Protein AF-I5BSZ4-F1 (afdb_monomer_lite)

Sequence (73 aa):
MTRLDETAARASGSSAQRQDVAILGETSRRYERCHPDDTFADLARRSSFSKEDRRLLEDWLAATALDIGATDG

pLDDT: mean 80.47, std 13.32, range [44.09, 93.19]

Organism: NCBI:txid1189611

Secondary structure (DSSP, 8-state):
--SSHHHHHHHHHHHHHHHHHHHHHHHHHHHHHH-TTS-HHHHHHHTTT-HHHHHHHHHHHHHHHHHHHHHT-

Foldseek 3Di:
DPDVVVVVVVVVVVVVVVLQVVLVVVLQVVVCVVPVPDGLVNLVVVLVVDVVSVVVNVVSSVVSSVVVVVVVD

Radius of gyration: 15.98 Å; chains: 1; bounding box: 40×33×40 Å

Structure (mmCIF, N/CA/C/O backbone):
data_AF-I5BSZ4-F1
#
_entry.id   AF-I5BSZ4-F1
#
loop_
_atom_site.group_PDB
_atom_site.id
_atom_site.type_symbol
_atom_site.label_atom_id
_atom_site.label_alt_id
_atom_site.label_comp_id
_atom_site.label_asym_id
_atom_site.label_entity_id
_atom_site.label_seq_id
_atom_site.pdbx_PDB_ins_code
_atom_site.Cartn_x
_atom_site.Cartn_y
_atom_site.Cartn_z
_atom_site.occupancy
_atom_site.B_iso_or_equiv
_atom_site.auth_seq_id
_atom_site.auth_comp_id
_atom_site.auth_asym_id
_atom_site.auth_atom_id
_atom_site.pdbx_PDB_model_num
ATOM 1 N N . MET A 1 1 ? 26.780 22.281 -24.611 1.00 49.97 1 MET A N 1
ATOM 2 C CA . MET A 1 1 ? 26.386 20.876 -24.856 1.00 49.97 1 MET A CA 1
ATOM 3 C C . MET A 1 1 ? 25.861 20.287 -23.549 1.00 49.97 1 MET A C 1
ATOM 5 O O . MET A 1 1 ? 26.593 19.585 -22.875 1.00 49.97 1 MET A O 1
ATOM 9 N N . THR A 1 2 ? 24.622 20.602 -23.156 1.00 57.81 2 THR A N 1
ATOM 10 C CA . THR A 1 2 ? 24.032 20.081 -21.903 1.00 57.81 2 THR A CA 1
ATOM 11 C C . THR A 1 2 ? 22.510 20.128 -22.012 1.00 57.81 2 THR A C 1
ATOM 13 O O . THR A 1 2 ? 21.856 21.007 -21.475 1.00 57.81 2 THR A O 1
ATOM 16 N N . ARG A 1 3 ? 21.937 19.244 -22.834 1.00 59.66 3 ARG A N 1
ATOM 17 C CA . ARG A 1 3 ? 20.471 19.091 -22.949 1.00 59.66 3 ARG A CA 1
ATOM 18 C C . ARG A 1 3 ? 20.004 17.632 -22.851 1.00 59.66 3 ARG A C 1
ATOM 20 O O . ARG A 1 3 ? 18.808 17.379 -22.799 1.00 59.66 3 ARG A O 1
ATOM 27 N N . LEU A 1 4 ? 20.946 16.686 -22.807 1.00 58.00 4 LEU A N 1
ATOM 28 C CA . LEU A 1 4 ? 20.668 15.247 -22.731 1.00 58.00 4 LEU A CA 1
ATOM 29 C C . LEU A 1 4 ? 20.609 14.720 -21.285 1.00 58.00 4 LEU A C 1
ATOM 31 O O . LEU A 1 4 ? 19.990 13.692 -21.048 1.00 58.00 4 LEU A O 1
ATOM 35 N N . ASP A 1 5 ? 21.182 15.440 -20.316 1.00 58.50 5 ASP A N 1
ATOM 36 C CA . ASP A 1 5 ? 21.205 15.004 -18.910 1.00 58.50 5 ASP A CA 1
ATOM 37 C C . ASP A 1 5 ? 19.863 15.267 -18.191 1.00 58.50 5 ASP A C 1
ATOM 39 O O . ASP A 1 5 ? 19.318 14.401 -17.508 1.00 58.50 5 ASP A O 1
ATOM 43 N N . GLU A 1 6 ? 19.229 16.418 -18.456 1.00 56.69 6 GLU A N 1
ATOM 44 C CA . GLU A 1 6 ? 17.936 16.780 -17.850 1.00 56.69 6 GLU A CA 1
ATOM 45 C C . GLU A 1 6 ? 16.778 15.857 -18.268 1.00 56.69 6 GLU A C 1
ATOM 47 O O . GLU A 1 6 ? 15.804 15.695 -17.529 1.00 56.69 6 GLU A O 1
ATOM 52 N N . THR A 1 7 ? 16.861 15.238 -19.448 1.00 59.31 7 THR A N 1
ATOM 53 C CA . THR A 1 7 ? 15.820 14.329 -19.950 1.00 59.31 7 THR A CA 1
ATOM 54 C C . THR A 1 7 ? 15.912 12.944 -19.316 1.00 59.31 7 THR A C 1
ATOM 56 O O . THR A 1 7 ? 14.871 12.361 -19.009 1.00 59.31 7 THR A O 1
ATOM 59 N N . ALA A 1 8 ? 17.121 12.450 -19.036 1.00 56.91 8 ALA A N 1
ATOM 60 C CA . ALA A 1 8 ? 17.321 11.182 -18.337 1.00 56.91 8 ALA A CA 1
ATOM 61 C C . ALA A 1 8 ? 16.794 11.245 -16.893 1.00 56.91 8 ALA A C 1
ATOM 63 O O . ALA A 1 8 ? 16.047 10.363 -16.473 1.00 56.91 8 ALA A O 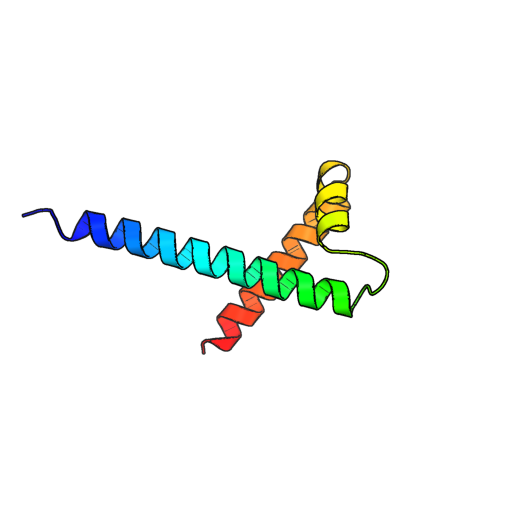1
ATOM 64 N N . ALA A 1 9 ? 17.068 12.332 -16.163 1.00 57.56 9 ALA A N 1
ATOM 65 C CA . ALA A 1 9 ? 16.555 12.516 -14.802 1.00 57.56 9 ALA A CA 1
ATOM 66 C C . ALA A 1 9 ? 15.011 12.590 -14.746 1.00 57.56 9 ALA A C 1
ATOM 68 O O . ALA A 1 9 ? 14.383 12.013 -13.856 1.00 57.56 9 ALA A O 1
ATOM 69 N N . ARG A 1 10 ? 14.374 13.251 -15.727 1.00 57.25 10 ARG A N 1
ATOM 70 C CA . ARG A 1 10 ? 12.902 13.336 -15.843 1.00 57.25 10 ARG A CA 1
ATOM 71 C C . ARG A 1 10 ? 12.260 11.995 -16.229 1.00 57.25 10 ARG A C 1
ATOM 73 O O . ARG A 1 10 ? 11.181 11.669 -15.727 1.00 57.25 10 ARG A O 1
ATOM 80 N N . ALA A 1 11 ? 12.905 11.224 -17.107 1.00 60.03 11 ALA A N 1
ATOM 81 C CA . ALA A 1 11 ? 12.432 9.906 -17.526 1.00 60.03 11 ALA A CA 1
ATOM 82 C C . ALA A 1 11 ? 12.498 8.895 -16.371 1.00 60.03 11 ALA A C 1
ATOM 84 O O . ALA A 1 11 ? 11.514 8.202 -16.119 1.00 60.03 11 ALA A O 1
ATOM 85 N N . SER A 1 12 ? 13.593 8.893 -15.604 1.00 61.19 12 SER A N 1
ATOM 86 C CA . SER A 1 12 ? 13.749 8.039 -14.420 1.00 61.19 12 SER A CA 1
ATOM 87 C C . SER A 1 12 ? 12.694 8.323 -13.349 1.00 61.19 12 SER A C 1
ATOM 89 O O . SER A 1 12 ? 12.118 7.389 -12.796 1.00 61.19 12 SER A O 1
ATOM 91 N N . GLY A 1 13 ? 12.360 9.598 -13.107 1.00 66.88 13 GLY A N 1
ATOM 92 C CA . GLY A 1 13 ? 11.289 9.965 -12.173 1.00 66.88 13 GLY A CA 1
ATOM 93 C C . GLY A 1 13 ? 9.902 9.480 -12.615 1.00 66.88 13 GLY A C 1
ATOM 94 O O . GLY A 1 13 ? 9.120 9.012 -11.792 1.00 66.88 13 GLY A O 1
ATOM 95 N N . SER A 1 14 ? 9.614 9.528 -13.919 1.00 70.75 14 SER A N 1
ATOM 96 C CA . SER A 1 14 ? 8.326 9.080 -14.475 1.00 70.75 14 SER A CA 1
ATOM 97 C C . SER A 1 14 ? 8.190 7.554 -14.482 1.00 70.75 14 SER A C 1
ATOM 99 O O . SER A 1 14 ? 7.092 7.031 -14.296 1.00 70.75 14 SER A O 1
ATOM 101 N N . SER A 1 15 ? 9.294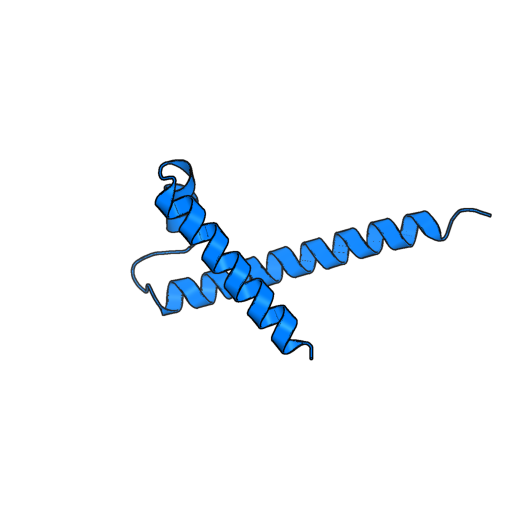 6.831 -14.680 1.00 67.56 15 SER A N 1
ATOM 102 C CA . SER A 1 15 ? 9.326 5.368 -14.589 1.00 67.56 15 SER A CA 1
ATOM 103 C C . SER A 1 15 ? 9.156 4.889 -13.148 1.00 67.56 15 SER A C 1
ATOM 105 O O . SER A 1 15 ? 8.332 4.011 -12.907 1.00 67.56 15 SER A O 1
ATOM 107 N N . ALA A 1 16 ? 9.841 5.518 -12.187 1.00 72.81 16 ALA A N 1
ATOM 108 C CA . ALA A 1 16 ? 9.674 5.215 -10.766 1.00 72.81 16 ALA A CA 1
ATOM 109 C C . ALA A 1 16 ? 8.244 5.514 -10.280 1.00 72.81 16 ALA A C 1
ATOM 111 O O . ALA A 1 16 ? 7.640 4.688 -9.610 1.00 72.81 16 ALA A O 1
ATOM 112 N N . GLN A 1 17 ? 7.651 6.642 -10.694 1.00 74.88 17 GLN A N 1
ATOM 113 C CA . GLN A 1 17 ? 6.253 6.968 -10.368 1.00 74.88 17 GLN A CA 1
ATOM 114 C C . GLN A 1 17 ? 5.256 5.959 -10.949 1.00 74.88 17 GLN A C 1
ATOM 116 O O . GLN A 1 17 ? 4.269 5.626 -10.299 1.00 74.88 17 GLN A O 1
ATOM 121 N N . ARG A 1 18 ? 5.501 5.438 -12.157 1.00 78.56 18 ARG A N 1
ATOM 122 C CA . ARG A 1 18 ? 4.664 4.374 -12.737 1.00 78.56 18 ARG A CA 1
ATOM 123 C C . ARG A 1 18 ? 4.801 3.056 -11.986 1.00 78.56 18 ARG A C 1
ATOM 125 O O . ARG A 1 18 ? 3.797 2.373 -11.808 1.00 78.56 18 ARG A O 1
ATOM 132 N N . GLN A 1 19 ? 6.014 2.715 -11.556 1.00 80.38 19 GLN A N 1
ATOM 133 C CA . GLN A 1 19 ? 6.253 1.531 -10.736 1.00 80.38 19 GLN A CA 1
ATOM 134 C C . GLN A 1 19 ? 5.557 1.652 -9.381 1.00 80.38 19 GLN A C 1
ATOM 136 O O . GLN A 1 19 ? 4.898 0.706 -8.979 1.00 80.38 19 GLN A O 1
ATOM 141 N N . ASP A 1 20 ? 5.602 2.816 -8.732 1.00 85.25 20 ASP A N 1
ATOM 142 C CA . ASP A 1 20 ? 4.926 3.055 -7.451 1.00 85.25 20 ASP A CA 1
ATOM 143 C C . ASP A 1 20 ? 3.406 2.835 -7.563 1.00 85.25 20 ASP A C 1
ATOM 145 O O . ASP A 1 20 ? 2.812 2.092 -6.784 1.00 85.25 20 ASP A O 1
ATOM 149 N N . VAL A 1 21 ? 2.782 3.374 -8.621 1.00 87.25 21 VAL A N 1
ATOM 150 C CA . VAL A 1 21 ? 1.351 3.162 -8.909 1.00 87.25 21 VAL A CA 1
ATOM 151 C C . VAL A 1 21 ? 1.040 1.691 -9.214 1.00 87.25 21 VAL A C 1
ATOM 153 O O . VAL A 1 21 ? 0.006 1.185 -8.777 1.00 87.25 21 VAL A O 1
ATOM 156 N N . ALA A 1 22 ? 1.916 0.991 -9.941 1.00 87.94 22 ALA A N 1
ATOM 157 C CA . ALA A 1 22 ? 1.749 -0.434 -10.223 1.00 87.94 22 ALA A CA 1
ATOM 158 C C . ALA A 1 22 ? 1.875 -1.288 -8.949 1.00 87.94 22 ALA A C 1
ATOM 160 O O . ALA A 1 22 ? 1.035 -2.155 -8.712 1.00 87.94 22 ALA A O 1
ATOM 161 N N . ILE A 1 23 ? 2.866 -0.992 -8.103 1.00 89.38 23 ILE A N 1
ATOM 162 C CA . ILE A 1 23 ? 3.080 -1.646 -6.810 1.00 89.38 23 ILE A CA 1
ATOM 163 C C . ILE A 1 23 ? 1.865 -1.420 -5.912 1.00 89.38 23 ILE A C 1
ATOM 165 O O . ILE A 1 23 ? 1.314 -2.389 -5.401 1.00 89.38 23 ILE A O 1
ATOM 169 N N . LEU A 1 24 ? 1.383 -0.183 -5.765 1.00 89.56 24 LEU A N 1
ATOM 170 C CA . LEU A 1 24 ? 0.183 0.136 -4.979 1.00 89.56 24 LEU A CA 1
ATOM 171 C C . LEU A 1 24 ? -1.066 -0.600 -5.487 1.00 89.56 24 LEU A C 1
ATOM 173 O O . LEU A 1 24 ? -1.839 -1.133 -4.686 1.00 89.56 24 LEU A O 1
ATOM 177 N N . GLY A 1 25 ? -1.262 -0.649 -6.807 1.00 90.25 25 GLY A N 1
ATOM 178 C CA . GLY A 1 25 ? -2.402 -1.323 -7.427 1.00 90.25 25 GLY A CA 1
ATOM 179 C C . GLY A 1 25 ? -2.398 -2.837 -7.204 1.00 90.25 25 GLY A C 1
ATOM 180 O O . GLY A 1 25 ? -3.420 -3.405 -6.815 1.00 90.25 25 GLY A O 1
ATOM 181 N N . GLU A 1 26 ? -1.251 -3.489 -7.403 1.00 90.25 26 GLU A N 1
ATOM 182 C CA . GLU A 1 26 ? -1.107 -4.932 -7.172 1.00 90.25 26 GLU A CA 1
ATOM 183 C C . GLU A 1 26 ? -1.164 -5.268 -5.677 1.00 90.25 26 GLU A C 1
ATOM 185 O O . GLU A 1 26 ? -1.853 -6.205 -5.276 1.00 90.25 26 GLU A O 1
ATOM 190 N N . THR A 1 27 ? -0.535 -4.449 -4.828 1.00 91.88 27 THR A N 1
ATOM 191 C CA . THR A 1 27 ? -0.578 -4.626 -3.370 1.00 91.88 27 THR A CA 1
ATOM 192 C C . THR A 1 27 ? -2.018 -4.576 -2.867 1.00 91.88 27 THR A C 1
ATOM 194 O O . THR A 1 27 ? -2.430 -5.455 -2.112 1.00 91.88 27 THR A O 1
ATOM 197 N N . SER A 1 28 ? -2.810 -3.603 -3.336 1.00 89.62 28 SER A N 1
ATOM 198 C CA . SER A 1 28 ? -4.229 -3.488 -2.974 1.00 89.62 28 SER A CA 1
ATOM 199 C C . SER A 1 28 ? -5.002 -4.741 -3.383 1.00 89.62 28 SER A C 1
ATOM 201 O O . SER A 1 28 ? -5.634 -5.377 -2.544 1.00 89.62 28 SER A O 1
ATOM 203 N N . ARG A 1 29 ? -4.846 -5.180 -4.638 1.00 89.31 29 ARG A N 1
ATOM 204 C CA . ARG A 1 29 ? -5.523 -6.372 -5.168 1.00 89.31 29 ARG A CA 1
ATOM 205 C C . ARG A 1 29 ? -5.136 -7.652 -4.412 1.00 89.31 29 ARG A C 1
ATOM 207 O O . ARG A 1 29 ? -5.976 -8.537 -4.228 1.00 89.31 29 ARG A O 1
ATOM 214 N N . ARG A 1 30 ? -3.875 -7.778 -3.990 1.00 89.81 30 ARG A N 1
ATOM 215 C CA . ARG A 1 30 ? -3.365 -8.929 -3.228 1.00 89.81 30 ARG A CA 1
ATOM 216 C C . ARG A 1 30 ? -3.866 -8.915 -1.785 1.00 89.81 30 ARG A C 1
ATOM 218 O O . ARG A 1 30 ? -4.286 -9.958 -1.290 1.00 89.81 30 ARG A O 1
ATOM 225 N N . TYR A 1 31 ? -3.877 -7.743 -1.154 1.00 89.44 31 TYR A N 1
ATOM 226 C CA . TYR A 1 31 ? -4.407 -7.552 0.192 1.00 89.44 31 TYR A CA 1
ATOM 227 C C . TYR A 1 31 ? -5.909 -7.850 0.246 1.00 89.44 31 TYR A C 1
ATOM 229 O O . TYR A 1 31 ? -6.325 -8.691 1.035 1.00 89.44 31 TYR A O 1
ATOM 237 N N . GLU A 1 32 ? -6.703 -7.269 -0.658 1.00 89.94 32 GLU A N 1
ATOM 238 C CA . GLU A 1 32 ? -8.157 -7.489 -0.751 1.00 89.94 32 GLU A CA 1
ATOM 239 C C . GLU A 1 32 ? -8.515 -8.959 -1.043 1.00 89.94 32 GLU A C 1
ATOM 241 O O . GLU A 1 32 ? -9.554 -9.455 -0.612 1.00 89.94 32 GLU A O 1
ATOM 246 N N . ARG A 1 33 ? -7.648 -9.705 -1.745 1.00 88.00 33 ARG A N 1
ATOM 247 C CA . ARG A 1 33 ? -7.833 -11.154 -1.944 1.00 88.00 33 ARG A CA 1
ATOM 248 C C . ARG A 1 33 ? -7.670 -11.937 -0.638 1.00 88.00 33 ARG A C 1
ATOM 250 O O . ARG A 1 33 ? -8.396 -12.904 -0.418 1.00 88.00 33 ARG A O 1
ATOM 257 N N . CYS A 1 34 ? -6.696 -11.563 0.188 1.00 87.38 34 CYS A N 1
ATOM 258 C CA . CYS A 1 34 ? -6.456 -12.198 1.486 1.00 87.38 34 CYS A CA 1
ATOM 259 C C . CYS A 1 34 ? -7.455 -11.727 2.552 1.00 87.38 34 CYS A C 1
ATOM 261 O O . CYS A 1 34 ? -7.786 -12.487 3.460 1.00 87.38 34 CYS A O 1
ATOM 263 N N . HIS A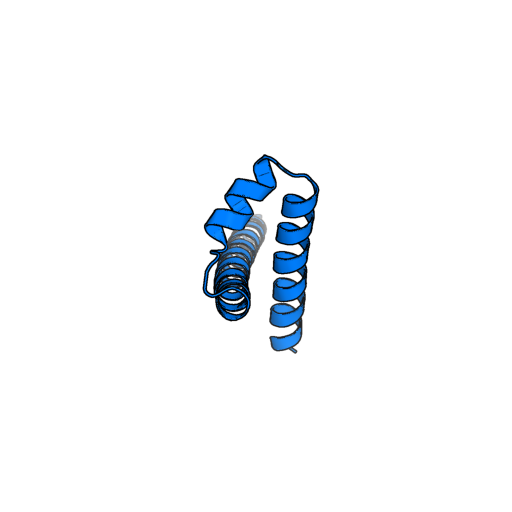 1 35 ? -7.953 -10.499 2.416 1.00 83.69 35 HIS A N 1
ATOM 264 C CA . HIS A 1 35 ? -8.858 -9.850 3.347 1.00 83.69 35 HIS A CA 1
ATOM 265 C C . HIS A 1 35 ? -10.101 -9.337 2.609 1.00 83.69 35 HIS A C 1
ATOM 267 O O . HIS A 1 35 ? -10.163 -8.171 2.247 1.00 83.69 35 HIS A O 1
ATOM 273 N N . PRO A 1 36 ? -11.126 -10.178 2.399 1.00 81.56 36 PRO A N 1
ATOM 274 C CA . PRO A 1 36 ? -12.348 -9.746 1.717 1.00 81.56 36 PRO A CA 1
ATOM 275 C C . PRO A 1 36 ? -13.194 -8.747 2.530 1.00 81.56 36 PRO A C 1
ATOM 277 O O . PRO A 1 36 ? -14.089 -8.122 1.968 1.00 81.56 36 PRO A O 1
ATOM 280 N N . ASP A 1 37 ? -12.936 -8.615 3.835 1.00 86.38 37 ASP A N 1
ATOM 281 C CA . ASP A 1 37 ? -13.643 -7.704 4.751 1.00 86.38 37 ASP A CA 1
ATOM 282 C C . ASP A 1 37 ? -12.858 -6.406 5.029 1.00 86.38 37 ASP A C 1
ATOM 284 O O . ASP A 1 37 ? -13.417 -5.431 5.522 1.00 86.38 37 ASP A O 1
ATOM 288 N N . ASP A 1 38 ? -11.564 -6.372 4.689 1.00 87.00 38 ASP A N 1
ATOM 289 C CA . ASP A 1 38 ? -10.660 -5.261 4.999 1.00 87.00 38 ASP A CA 1
ATOM 290 C C . ASP A 1 38 ? -10.036 -4.727 3.706 1.00 87.00 38 ASP A C 1
ATOM 292 O O . ASP A 1 38 ? -9.686 -5.478 2.799 1.00 87.00 38 ASP A O 1
ATOM 296 N N . THR A 1 39 ? -9.895 -3.409 3.597 1.00 87.69 39 THR A N 1
ATOM 297 C CA . THR A 1 39 ? -9.361 -2.789 2.378 1.00 87.69 39 THR A CA 1
ATOM 298 C C . THR A 1 39 ? -7.981 -2.224 2.637 1.00 87.69 39 THR A C 1
ATOM 300 O O . THR A 1 39 ? -7.692 -1.709 3.715 1.00 87.69 39 THR A O 1
ATOM 303 N N . PHE A 1 40 ? -7.137 -2.222 1.608 1.00 88.50 40 PHE A N 1
ATOM 304 C CA . PHE A 1 40 ? -5.802 -1.635 1.711 1.00 88.50 40 PHE A CA 1
ATOM 305 C C . PHE A 1 40 ? -5.841 -0.150 2.128 1.00 88.50 40 PHE A C 1
ATOM 307 O O . PHE A 1 40 ? -4.959 0.334 2.835 1.00 88.50 40 PHE A O 1
ATOM 314 N N . ALA A 1 41 ? -6.901 0.574 1.753 1.00 87.19 41 ALA A N 1
ATOM 315 C CA . ALA A 1 41 ? -7.132 1.949 2.189 1.00 87.19 41 ALA A CA 1
ATOM 316 C C . ALA A 1 41 ? -7.419 2.065 3.700 1.00 87.19 41 ALA A C 1
ATOM 318 O O . ALA A 1 41 ? -7.020 3.057 4.318 1.00 87.19 41 ALA A O 1
ATOM 319 N N . ASP A 1 42 ? -8.093 1.076 4.296 1.00 89.31 42 ASP A N 1
ATOM 320 C CA . ASP A 1 42 ? -8.310 1.022 5.743 1.00 89.31 42 ASP A CA 1
ATOM 321 C C . ASP A 1 42 ? -7.011 0.691 6.483 1.00 89.31 42 ASP A C 1
ATOM 323 O O . ASP A 1 42 ? -6.641 1.415 7.411 1.00 89.31 42 ASP A O 1
ATOM 327 N N . LEU A 1 43 ? -6.242 -0.287 5.986 1.00 88.31 43 LEU A N 1
ATOM 328 C CA . LEU A 1 43 ? -4.896 -0.570 6.488 1.00 88.31 43 LEU A CA 1
ATOM 329 C C . LEU A 1 43 ? -4.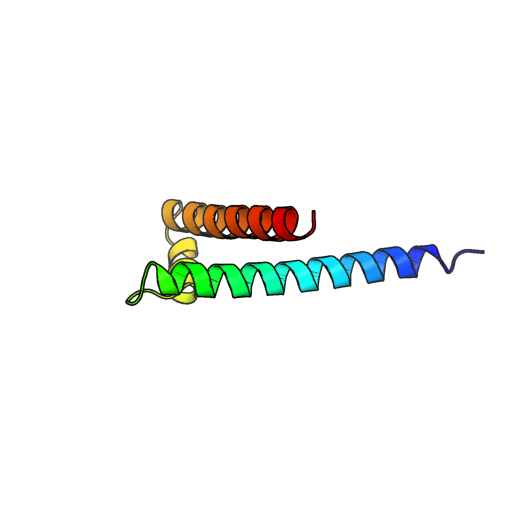029 0.695 6.475 1.00 88.31 43 LEU A C 1
ATOM 331 O O . LEU A 1 43 ? -3.502 1.075 7.515 1.00 88.31 43 LEU A O 1
ATOM 335 N N . ALA A 1 44 ? -3.947 1.406 5.345 1.00 86.81 44 ALA A N 1
ATOM 336 C CA . ALA A 1 44 ? -3.163 2.638 5.231 1.00 86.81 44 ALA A CA 1
ATOM 337 C C . ALA A 1 44 ? -3.627 3.733 6.211 1.00 86.81 44 ALA A C 1
ATOM 339 O O . ALA A 1 44 ? -2.812 4.472 6.777 1.00 86.81 44 ALA A O 1
ATOM 340 N N . ARG A 1 45 ? -4.939 3.827 6.467 1.00 89.81 45 ARG A N 1
ATOM 341 C CA . ARG A 1 45 ? -5.489 4.728 7.487 1.00 89.81 45 ARG A CA 1
ATOM 342 C C . ARG A 1 45 ? -5.031 4.313 8.887 1.00 89.81 45 ARG A C 1
ATOM 344 O O . ARG A 1 45 ? -4.594 5.168 9.658 1.00 89.81 45 ARG A O 1
ATOM 351 N N . ARG A 1 46 ? -5.071 3.019 9.207 1.00 89.38 46 ARG A N 1
ATOM 352 C CA . ARG A 1 46 ? -4.654 2.453 10.502 1.00 89.38 46 ARG A CA 1
ATOM 353 C C . ARG A 1 46 ? -3.144 2.528 10.731 1.00 89.38 46 ARG A C 1
ATOM 355 O O . ARG A 1 46 ? -2.721 2.811 11.853 1.00 89.38 46 ARG A O 1
ATOM 362 N N . SER A 1 47 ? -2.336 2.424 9.677 1.00 88.56 47 SER A N 1
ATOM 363 C CA . SER A 1 47 ? -0.879 2.632 9.692 1.00 88.56 47 SER A CA 1
ATOM 364 C C . SER A 1 47 ? -0.456 4.010 10.221 1.00 88.56 47 SER A C 1
ATOM 366 O O . SER A 1 47 ? 0.668 4.189 10.705 1.00 88.56 47 SER A O 1
ATOM 368 N N . SER A 1 48 ? -1.343 5.008 10.152 1.00 84.62 48 SER A N 1
ATOM 369 C CA . SER A 1 48 ? -1.091 6.327 10.748 1.00 84.62 48 SER A CA 1
ATOM 370 C C . SER A 1 48 ? -1.154 6.302 12.276 1.00 84.62 48 SER A C 1
ATOM 372 O O . SER A 1 48 ? -0.415 7.035 12.932 1.00 84.62 48 SER A O 1
ATOM 374 N N . PHE A 1 49 ? -2.001 5.442 12.844 1.00 84.19 49 PHE A N 1
ATOM 375 C CA . PHE A 1 49 ? -2.253 5.362 14.283 1.00 84.19 49 PHE A CA 1
ATOM 376 C C . PHE A 1 49 ? -1.389 4.311 14.979 1.00 84.19 49 PHE A C 1
ATOM 378 O O . PHE A 1 49 ? -1.030 4.487 16.142 1.00 84.19 49 PHE A O 1
ATOM 385 N N . SER A 1 50 ? -1.024 3.245 14.269 1.00 89.69 50 SER A N 1
ATOM 386 C CA . SER A 1 50 ? -0.315 2.101 14.830 1.00 89.69 50 SER A CA 1
ATOM 387 C C . SER A 1 50 ? 0.990 1.833 14.092 1.00 89.69 50 SER A C 1
ATOM 389 O O . SER A 1 50 ? 1.066 1.787 12.863 1.00 89.69 50 SER A O 1
ATOM 391 N N . LYS A 1 51 ? 2.056 1.652 14.874 1.00 88.81 51 LYS A N 1
ATOM 392 C CA . LYS A 1 51 ? 3.394 1.362 14.348 1.00 88.81 51 LYS A CA 1
ATOM 393 C C . LYS A 1 51 ? 3.474 -0.047 13.757 1.00 88.81 51 LYS A C 1
ATOM 395 O O . LYS A 1 51 ? 4.295 -0.279 12.873 1.00 88.81 51 LYS A O 1
ATOM 400 N N . GLU A 1 52 ? 2.630 -0.954 14.240 1.00 91.94 52 GLU A N 1
ATOM 401 C CA . GLU A 1 52 ? 2.503 -2.317 13.725 1.00 91.94 52 GLU A CA 1
ATOM 402 C C . GLU A 1 52 ? 1.850 -2.296 12.342 1.00 91.94 52 GLU A C 1
ATOM 404 O O . GLU A 1 52 ? 2.451 -2.771 11.381 1.00 91.94 52 GLU A O 1
ATOM 409 N N . ASP A 1 53 ? 0.703 -1.624 12.204 1.00 91.62 53 ASP A N 1
ATOM 410 C CA . ASP A 1 53 ? 0.003 -1.473 10.924 1.00 91.62 53 ASP A CA 1
ATOM 411 C C . ASP A 1 53 ? 0.848 -0.695 9.896 1.00 91.62 53 ASP A C 1
ATOM 413 O O . ASP A 1 53 ? 0.732 -0.917 8.693 1.00 91.62 53 ASP A O 1
ATOM 417 N N . ARG A 1 54 ? 1.742 0.204 10.336 1.00 90.94 54 ARG A N 1
ATOM 418 C CA . ARG A 1 54 ? 2.702 0.872 9.439 1.00 90.94 54 ARG A CA 1
ATOM 419 C C . ARG A 1 54 ? 3.718 -0.090 8.851 1.00 90.94 54 ARG A C 1
ATOM 421 O O . ARG A 1 54 ? 3.899 -0.105 7.641 1.00 90.94 54 ARG A O 1
ATOM 428 N N . ARG A 1 55 ? 4.354 -0.900 9.699 1.00 92.50 55 ARG A N 1
ATOM 429 C CA . ARG A 1 55 ? 5.311 -1.900 9.219 1.00 92.50 55 ARG A CA 1
ATOM 430 C C . ARG A 1 55 ? 4.635 -2.935 8.337 1.00 92.50 55 ARG A C 1
ATOM 432 O O . ARG A 1 55 ? 5.242 -3.363 7.369 1.00 92.50 55 ARG A O 1
ATOM 439 N N . LEU A 1 56 ? 3.389 -3.290 8.645 1.00 90.56 56 LEU A N 1
ATOM 440 C CA . LEU A 1 56 ? 2.601 -4.186 7.810 1.00 90.56 56 LEU A CA 1
ATOM 441 C C . LEU A 1 56 ? 2.396 -3.595 6.408 1.00 90.56 56 LEU A C 1
ATOM 443 O O . LEU A 1 56 ? 2.651 -4.275 5.422 1.00 90.56 56 LEU A O 1
ATOM 447 N N . LEU A 1 57 ? 2.007 -2.319 6.309 1.00 89.94 57 LEU A N 1
ATOM 448 C CA . LEU A 1 57 ? 1.869 -1.623 5.026 1.00 89.94 57 LEU A CA 1
ATOM 449 C C . LEU A 1 57 ? 3.183 -1.602 4.228 1.00 89.94 57 LEU A C 1
ATOM 451 O O . LEU A 1 57 ? 3.182 -1.879 3.031 1.00 89.94 57 LEU A O 1
ATOM 455 N N . GLU A 1 58 ? 4.299 -1.291 4.891 1.00 91.00 58 GLU A N 1
ATOM 456 C CA . GLU A 1 58 ? 5.629 -1.282 4.269 1.00 91.00 58 GLU A CA 1
ATOM 457 C C . GLU A 1 58 ? 6.041 -2.677 3.768 1.00 91.00 58 GLU A C 1
ATOM 459 O O . GLU A 1 58 ? 6.561 -2.797 2.660 1.00 91.00 58 GLU A O 1
ATOM 464 N N . ASP A 1 59 ? 5.766 -3.729 4.543 1.00 93.19 59 ASP A N 1
ATOM 465 C CA . ASP A 1 59 ? 6.071 -5.120 4.186 1.00 93.19 59 ASP A CA 1
ATOM 466 C C . ASP A 1 59 ? 5.282 -5.577 2.949 1.00 93.19 59 ASP A C 1
ATOM 468 O O . AS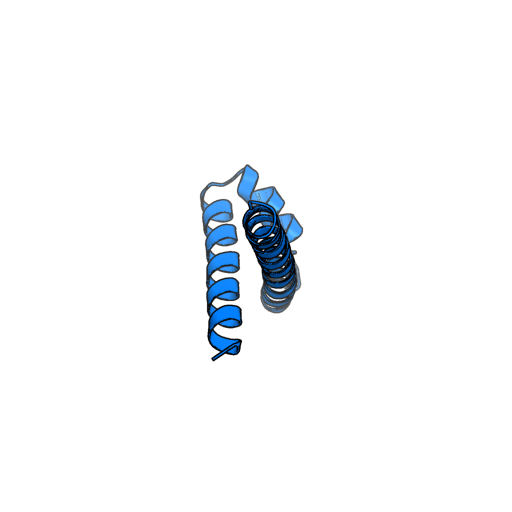P A 1 59 ? 5.850 -6.141 2.013 1.00 93.19 59 ASP A O 1
ATOM 472 N N . TRP A 1 60 ? 3.994 -5.229 2.879 1.00 92.12 60 TRP A N 1
ATOM 473 C CA . TRP A 1 60 ? 3.141 -5.513 1.723 1.00 92.12 60 TRP A CA 1
ATOM 474 C C . TRP A 1 60 ? 3.628 -4.837 0.435 1.00 92.12 60 TRP A C 1
ATOM 476 O O . TRP A 1 60 ? 3.657 -5.469 -0.628 1.00 92.12 60 TRP A O 1
ATOM 486 N N . LEU A 1 61 ? 4.034 -3.566 0.523 1.00 91.06 61 LEU A N 1
ATOM 487 C CA . LEU A 1 61 ? 4.600 -2.830 -0.611 1.00 91.06 61 LEU A CA 1
ATOM 488 C C . LEU A 1 61 ? 5.942 -3.431 -1.044 1.00 91.06 61 LEU A C 1
ATOM 490 O O . LEU A 1 61 ? 6.168 -3.623 -2.238 1.00 91.06 61 LEU A O 1
ATOM 494 N N . ALA A 1 62 ? 6.811 -3.773 -0.089 1.00 91.56 62 ALA A N 1
ATOM 495 C CA . ALA A 1 62 ? 8.112 -4.374 -0.365 1.00 91.56 62 ALA A CA 1
ATOM 496 C C . ALA A 1 62 ? 7.983 -5.756 -1.019 1.00 91.56 62 ALA A C 1
ATOM 498 O O . ALA A 1 62 ? 8.656 -6.018 -2.014 1.00 91.56 62 ALA A O 1
ATOM 499 N N . ALA A 1 63 ? 7.092 -6.615 -0.518 1.00 90.50 63 ALA A N 1
ATOM 500 C CA . ALA A 1 63 ? 6.837 -7.934 -1.092 1.00 90.50 63 ALA A CA 1
ATOM 501 C C . ALA A 1 63 ? 6.336 -7.837 -2.540 1.00 90.50 63 ALA A C 1
ATOM 503 O O . ALA A 1 63 ? 6.793 -8.579 -3.407 1.00 90.50 63 ALA A O 1
ATOM 504 N N . THR A 1 64 ? 5.444 -6.884 -2.816 1.00 91.88 64 THR A N 1
ATOM 505 C CA . THR A 1 64 ? 4.908 -6.659 -4.163 1.00 91.88 64 THR A CA 1
ATOM 506 C C . THR A 1 64 ? 5.950 -6.044 -5.095 1.00 91.88 64 THR A C 1
ATOM 508 O O . THR A 1 64 ? 6.065 -6.459 -6.244 1.00 91.88 64 THR A O 1
ATOM 511 N N . ALA A 1 65 ? 6.761 -5.101 -4.611 1.00 88.56 65 ALA A N 1
ATOM 512 C CA . ALA A 1 65 ? 7.876 -4.546 -5.374 1.00 88.56 65 ALA A CA 1
ATOM 513 C C . ALA A 1 65 ? 8.903 -5.625 -5.753 1.00 88.56 65 ALA A C 1
ATOM 515 O O . ALA A 1 65 ? 9.397 -5.636 -6.881 1.00 88.56 65 ALA A O 1
ATOM 516 N N . LEU A 1 66 ? 9.185 -6.556 -4.833 1.00 88.31 66 LEU A N 1
ATOM 517 C CA . LEU A 1 66 ? 10.069 -7.693 -5.083 1.00 88.31 66 LEU A CA 1
ATOM 518 C C . LEU A 1 66 ? 9.477 -8.650 -6.128 1.00 88.31 66 LEU A C 1
ATOM 520 O O . LEU A 1 66 ? 10.194 -9.088 -7.020 1.00 88.31 66 LEU A O 1
ATOM 524 N N . ASP A 1 67 ? 8.177 -8.943 -6.038 1.00 87.38 67 ASP A N 1
ATOM 525 C CA . ASP A 1 67 ? 7.442 -9.818 -6.965 1.00 87.38 67 ASP A CA 1
ATOM 526 C C . ASP A 1 67 ? 7.382 -9.229 -8.383 1.00 87.38 67 ASP A C 1
ATOM 528 O O . ASP A 1 67 ? 7.670 -9.918 -9.359 1.00 87.38 67 ASP A O 1
ATOM 532 N N . ILE A 1 68 ? 7.091 -7.929 -8.505 1.00 85.06 68 ILE A N 1
ATOM 533 C CA . ILE A 1 68 ? 7.067 -7.215 -9.791 1.00 85.06 68 ILE A CA 1
ATOM 534 C C . ILE A 1 68 ? 8.472 -7.144 -10.398 1.00 85.06 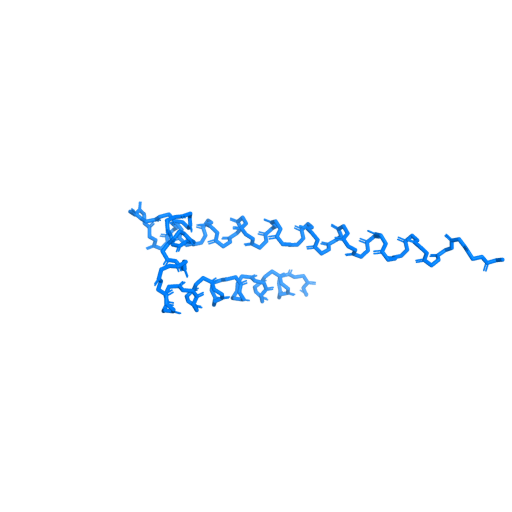68 ILE A C 1
ATOM 536 O O . ILE A 1 68 ? 8.630 -7.384 -11.592 1.00 85.06 68 ILE A O 1
ATOM 540 N N . GLY A 1 69 ? 9.497 -6.860 -9.588 1.00 78.25 69 GLY A N 1
ATOM 541 C CA . GLY A 1 69 ? 10.891 -6.862 -10.041 1.00 78.25 69 GLY A CA 1
ATOM 542 C C . GLY A 1 69 ? 11.404 -8.254 -10.423 1.00 78.25 69 GLY A C 1
ATOM 543 O O . GLY A 1 69 ? 12.252 -8.369 -11.300 1.00 78.25 69 GLY A O 1
ATOM 544 N N . ALA A 1 70 ? 10.872 -9.311 -9.805 1.00 74.88 70 ALA A N 1
ATOM 545 C CA . ALA A 1 70 ? 11.152 -10.697 -10.176 1.00 74.88 70 ALA A CA 1
ATOM 546 C C . ALA A 1 70 ? 10.386 -11.144 -11.435 1.00 74.88 70 ALA A C 1
ATOM 548 O O . ALA A 1 70 ? 10.846 -12.033 -12.142 1.00 74.88 70 ALA A O 1
ATOM 549 N N . THR A 1 71 ? 9.234 -10.531 -11.719 1.00 64.75 71 THR A N 1
ATOM 550 C CA . THR A 1 71 ? 8.410 -10.787 -12.914 1.00 64.75 71 THR A CA 1
ATOM 551 C C . THR A 1 71 ? 9.013 -10.210 -14.205 1.00 64.75 71 THR A C 1
ATOM 553 O O . THR A 1 71 ? 8.632 -10.642 -15.290 1.00 64.75 71 THR A O 1
ATOM 556 N N . ASP A 1 72 ? 9.969 -9.279 -14.114 1.00 52.78 72 ASP A N 1
ATOM 557 C CA . ASP A 1 72 ? 10.660 -8.660 -15.264 1.00 52.78 72 ASP A CA 1
ATOM 558 C C . ASP A 1 72 ? 11.986 -9.369 -15.649 1.00 52.78 72 ASP A C 1
ATOM 560 O O . ASP A 1 72 ? 12.798 -8.806 -16.382 1.00 52.78 72 ASP A O 1
ATOM 564 N N . GLY A 1 73 ? 12.233 -10.587 -15.137 1.00 44.09 73 GLY A N 1
ATOM 565 C CA . GLY A 1 73 ? 13.473 -11.366 -15.325 1.00 44.09 73 GLY A CA 1
ATOM 566 C C . GLY A 1 73 ? 13.368 -12.558 -16.273 1.00 44.09 73 GLY A C 1
ATOM 567 O O . GLY A 1 73 ? 12.324 -13.246 -16.262 1.00 44.09 73 GLY A O 1
#